Protein AF-A0A3B0YCY3-F1 (afdb_monomer_lite)

Foldseek 3Di:
DDVVVVVVVVVVVVVVVCQVQAQPVNVVVVDPPDVQWDFADWGGHPQWIWTQWIGHNNDIDGTDTHHD

pLDDT: mean 74.94, std 8.94, range [54.19, 93.25]

Secondary structure (DSSP, 8-state):
--HHHHHHHHHHHHHHHHHHT-BHHHHHHHS---TTEEE--EEEBSSEEEEEEEEETTEEEEEEEEE-

Radius of gyration: 16.83 Å; chains: 1; bounding box: 38×19×50 Å

Sequence (68 aa):
MTVRSTIVAGVVAWLVFLVATLPADRALALAPSMPGVALGPVQGTLWRGQVNRVVVEGVRLESVHWKF

Structure (mmCIF, N/CA/C/O backbone):
data_AF-A0A3B0YCY3-F1
#
_entry.id   AF-A0A3B0YCY3-F1
#
loop_
_atom_site.group_PDB
_atom_site.id
_atom_site.type_symbol
_atom_site.label_atom_id
_atom_site.label_alt_id
_atom_site.label_comp_id
_atom_site.label_asym_id
_atom_site.label_entity_id
_atom_site.label_seq_id
_atom_site.pdbx_PDB_ins_code
_atom_site.Cartn_x
_atom_site.Cartn_y
_atom_site.Cartn_z
_atom_site.occupancy
_atom_site.B_iso_or_equiv
_atom_site.auth_seq_id
_atom_site.auth_comp_id
_atom_site.auth_asym_id
_atom_site.auth_atom_id
_atom_site.pdbx_PDB_model_num
ATOM 1 N N . MET A 1 1 ? 21.107 4.689 -30.821 1.00 54.19 1 MET A N 1
ATOM 2 C CA . MET A 1 1 ? 20.342 4.536 -29.563 1.00 54.19 1 MET A CA 1
ATOM 3 C C . MET A 1 1 ? 20.579 3.130 -29.033 1.00 54.19 1 MET A C 1
ATOM 5 O O . MET A 1 1 ? 20.152 2.168 -29.651 1.00 54.19 1 MET A O 1
ATOM 9 N N . THR A 1 2 ? 21.386 2.992 -27.985 1.00 63.25 2 THR A N 1
ATOM 10 C CA . THR A 1 2 ? 21.874 1.706 -27.465 1.00 63.25 2 THR A CA 1
ATOM 11 C C . THR A 1 2 ? 20.798 1.030 -26.612 1.00 63.25 2 THR A C 1
ATOM 13 O O . THR A 1 2 ? 20.376 1.584 -25.601 1.00 63.25 2 THR A O 1
ATOM 16 N N . VAL A 1 3 ? 20.398 -0.187 -27.004 1.00 71.25 3 VAL A N 1
ATOM 17 C CA . VAL A 1 3 ? 19.367 -1.061 -26.390 1.00 71.25 3 VAL A CA 1
ATOM 18 C C . VAL A 1 3 ? 19.368 -1.078 -24.853 1.00 71.25 3 VAL A C 1
ATOM 20 O O . VAL A 1 3 ? 18.318 -1.168 -24.226 1.00 71.25 3 VAL A O 1
ATOM 23 N N . ARG A 1 4 ? 20.541 -0.925 -24.234 1.00 77.69 4 ARG A N 1
ATOM 24 C CA . ARG A 1 4 ? 20.736 -0.873 -22.778 1.00 77.69 4 ARG A CA 1
ATOM 25 C C . ARG A 1 4 ? 19.907 0.221 -22.097 1.00 77.69 4 ARG A C 1
ATOM 27 O O . ARG A 1 4 ? 19.282 -0.039 -21.077 1.00 77.69 4 ARG A O 1
ATOM 34 N N . SER A 1 5 ? 19.881 1.424 -22.672 1.00 75.56 5 SER A N 1
ATOM 35 C CA . SER A 1 5 ? 19.157 2.561 -22.090 1.00 75.56 5 SER A CA 1
ATOM 36 C C . SER A 1 5 ? 17.639 2.383 -22.218 1.00 75.56 5 SER A C 1
ATOM 38 O O . SER A 1 5 ? 16.894 2.688 -21.292 1.00 75.56 5 SER A O 1
ATOM 40 N N . THR A 1 6 ? 17.180 1.775 -23.317 1.00 82.19 6 THR A N 1
ATOM 41 C CA . THR A 1 6 ? 15.766 1.432 -23.526 1.00 82.19 6 THR A CA 1
ATOM 42 C C . THR A 1 6 ? 15.267 0.407 -22.507 1.00 82.19 6 THR A C 1
ATOM 44 O O . THR A 1 6 ? 14.166 0.559 -21.986 1.00 82.19 6 THR A O 1
ATOM 47 N N . ILE A 1 7 ? 16.082 -0.600 -22.173 1.00 89.75 7 ILE A N 1
ATOM 48 C CA . ILE A 1 7 ? 15.731 -1.598 -21.151 1.00 89.75 7 ILE A CA 1
ATOM 49 C C . ILE A 1 7 ? 15.612 -0.933 -19.780 1.00 89.75 7 ILE A C 1
ATOM 51 O O . ILE A 1 7 ? 14.620 -1.143 -19.092 1.00 89.75 7 ILE A O 1
ATOM 55 N N . VAL A 1 8 ? 16.581 -0.095 -19.399 1.00 91.81 8 VAL A N 1
ATOM 56 C CA . VAL A 1 8 ? 16.541 0.612 -18.109 1.00 91.81 8 VAL A CA 1
ATOM 57 C C . VAL A 1 8 ? 15.312 1.516 -18.023 1.00 91.81 8 VAL A C 1
ATOM 59 O O . VAL A 1 8 ? 14.587 1.459 -17.034 1.00 91.81 8 VAL A O 1
ATOM 62 N N . ALA A 1 9 ? 15.022 2.290 -19.070 1.00 88.69 9 ALA A N 1
ATOM 63 C CA . ALA A 1 9 ? 13.830 3.132 -19.115 1.00 88.69 9 ALA A CA 1
ATOM 64 C C . ALA A 1 9 ? 12.534 2.308 -19.003 1.00 88.69 9 ALA A C 1
ATOM 66 O O . ALA A 1 9 ? 11.630 2.689 -18.261 1.00 88.69 9 ALA A O 1
ATOM 67 N N . GLY A 1 10 ? 12.461 1.156 -19.676 1.00 89.81 10 GLY A N 1
ATOM 68 C CA . GLY A 1 10 ? 11.330 0.233 -19.577 1.00 89.81 10 GLY A CA 1
ATOM 69 C C . GLY A 1 10 ? 11.154 -0.347 -18.173 1.00 89.81 10 GLY A C 1
ATOM 70 O O . GLY A 1 10 ? 10.040 -0.364 -17.658 1.00 89.81 10 GLY A O 1
ATOM 71 N N . VAL A 1 11 ? 12.244 -0.760 -17.519 1.00 93.25 11 VAL A N 1
ATOM 72 C CA . VAL A 1 11 ? 12.219 -1.275 -16.139 1.00 93.25 11 VAL A CA 1
ATOM 73 C C . VAL A 1 11 ? 11.771 -0.194 -15.159 1.00 93.25 11 VAL A C 1
ATOM 75 O O . VAL A 1 11 ? 10.933 -0.459 -14.301 1.00 93.25 11 VAL A O 1
ATOM 78 N N . VAL A 1 12 ? 12.277 1.032 -15.297 1.00 92.31 12 VAL A N 1
ATOM 79 C CA . VAL A 1 12 ? 11.865 2.156 -14.446 1.00 92.31 12 VAL A CA 1
ATOM 80 C C . VAL A 1 12 ? 10.383 2.464 -14.645 1.00 92.31 12 VAL A C 1
ATOM 82 O O . VAL A 1 12 ? 9.647 2.537 -13.665 1.00 92.31 12 VAL A O 1
ATOM 85 N N . ALA A 1 13 ? 9.918 2.577 -15.891 1.00 90.56 13 ALA A N 1
ATOM 86 C CA . ALA A 1 13 ? 8.504 2.804 -16.187 1.00 90.56 13 ALA A CA 1
ATOM 87 C C . ALA A 1 13 ? 7.613 1.681 -15.632 1.00 90.56 13 ALA A C 1
ATOM 89 O O . ALA A 1 13 ? 6.555 1.954 -15.066 1.00 90.56 13 ALA A O 1
ATOM 90 N N . TRP A 1 14 ?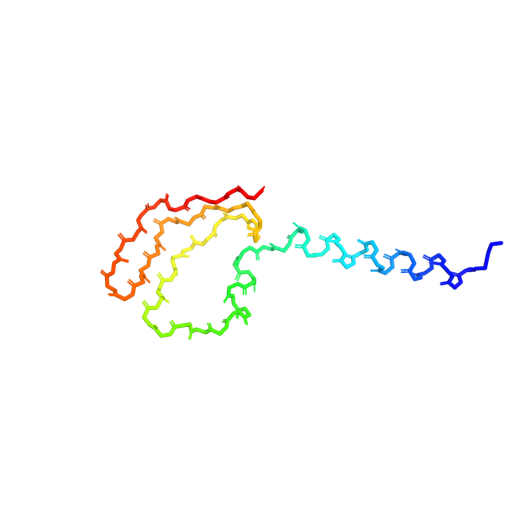 8.065 0.429 -15.737 1.00 90.06 14 TRP A N 1
ATOM 91 C CA . TRP A 1 14 ? 7.375 -0.729 -15.178 1.00 90.06 14 TRP A CA 1
ATOM 92 C C . TRP A 1 14 ? 7.282 -0.662 -13.650 1.00 90.06 14 TRP A C 1
ATOM 94 O O . TRP A 1 14 ? 6.197 -0.855 -13.108 1.00 90.06 14 TRP A O 1
ATOM 104 N N . LEU A 1 15 ? 8.368 -0.313 -12.954 1.00 89.81 15 LEU A N 1
ATOM 105 C CA . LEU A 1 15 ? 8.363 -0.126 -11.498 1.00 89.81 15 LEU A CA 1
ATOM 106 C C . LEU A 1 15 ? 7.427 1.007 -11.066 1.00 89.81 15 LEU A C 1
ATOM 108 O O . LEU A 1 15 ? 6.673 0.842 -10.108 1.00 89.81 15 LEU A O 1
ATOM 112 N N . VAL A 1 16 ? 7.426 2.133 -11.786 1.00 88.19 16 VAL A N 1
ATOM 113 C CA . VAL A 1 16 ? 6.506 3.248 -11.509 1.00 88.19 16 VAL A CA 1
ATOM 114 C C . VAL A 1 16 ? 5.055 2.794 -11.653 1.00 88.19 16 VAL A C 1
ATOM 116 O O . VAL A 1 16 ? 4.248 3.033 -10.756 1.00 88.19 16 VAL A O 1
ATOM 119 N N . PHE A 1 17 ? 4.720 2.092 -12.737 1.00 87.38 17 PHE A N 1
ATOM 120 C CA . PHE A 1 17 ? 3.371 1.564 -12.939 1.00 87.38 17 PHE A CA 1
ATOM 121 C C . PHE A 1 17 ? 2.982 0.527 -11.889 1.00 87.38 17 PHE A C 1
ATOM 123 O O . PHE A 1 17 ? 1.843 0.528 -11.424 1.00 87.38 17 PHE A O 1
ATOM 130 N N . LEU A 1 18 ? 3.915 -0.331 -11.487 1.00 85.00 18 LEU A N 1
ATOM 131 C CA . LEU A 1 18 ? 3.689 -1.348 -10.467 1.00 85.00 18 LEU A CA 1
ATOM 132 C C . LEU A 1 18 ? 3.344 -0.715 -9.116 1.00 85.00 18 LEU A C 1
ATOM 134 O O . LEU A 1 18 ? 2.397 -1.141 -8.461 1.00 8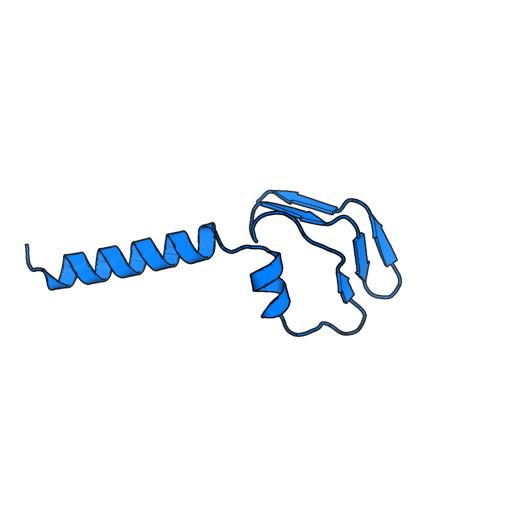5.00 18 LEU A O 1
ATOM 138 N N . VAL A 1 19 ? 4.048 0.350 -8.731 1.00 82.88 19 VAL A N 1
ATOM 139 C CA . VAL A 1 19 ? 3.751 1.104 -7.507 1.00 82.88 19 VAL A CA 1
ATOM 140 C C . VAL A 1 19 ? 2.445 1.895 -7.645 1.00 82.88 19 VAL A C 1
ATOM 142 O O . VAL A 1 19 ? 1.635 1.911 -6.720 1.00 82.88 19 VAL A O 1
ATOM 145 N N . ALA A 1 20 ? 2.180 2.503 -8.804 1.00 81.56 20 ALA A N 1
ATOM 146 C CA . ALA A 1 20 ? 0.953 3.263 -9.060 1.00 81.56 20 ALA A CA 1
ATOM 147 C C . ALA A 1 20 ? -0.318 2.388 -9.072 1.00 81.56 20 ALA A C 1
ATOM 149 O O . ALA A 1 20 ? -1.396 2.843 -8.688 1.00 81.56 20 ALA A O 1
ATOM 150 N N . THR A 1 21 ? -0.201 1.129 -9.497 1.00 80.12 21 THR A N 1
ATOM 151 C CA . THR A 1 21 ? -1.319 0.173 -9.597 1.00 80.12 21 THR A CA 1
ATOM 152 C C . THR A 1 21 ? -1.385 -0.805 -8.429 1.00 80.12 21 THR A C 1
ATOM 154 O O . THR A 1 21 ? -2.231 -1.699 -8.434 1.00 80.12 21 THR A O 1
ATOM 157 N N . LEU A 1 22 ? -0.528 -0.632 -7.417 1.00 79.44 22 LEU A N 1
ATOM 158 C CA . LEU A 1 22 ? -0.425 -1.563 -6.304 1.00 79.44 22 LEU A CA 1
ATOM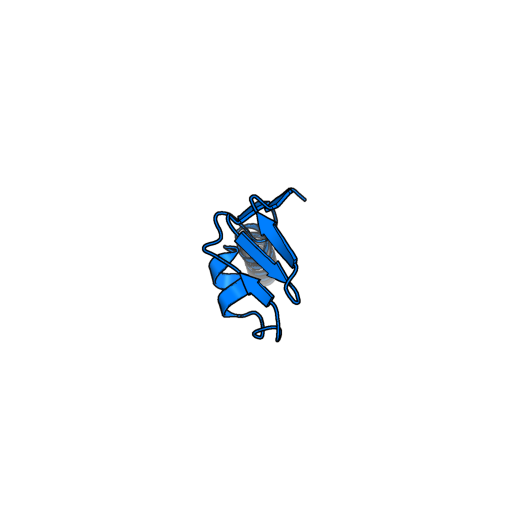 159 C C . LEU A 1 22 ? -1.777 -1.670 -5.567 1.00 79.44 22 LEU A C 1
ATOM 161 O O . LEU A 1 22 ? -2.258 -0.662 -5.033 1.00 79.44 22 LEU A O 1
ATOM 165 N N . PRO A 1 23 ? -2.400 -2.864 -5.522 1.00 77.44 23 PRO A N 1
ATOM 166 C CA . PRO A 1 23 ? -3.649 -3.071 -4.801 1.00 77.44 23 PRO A CA 1
ATOM 167 C C . PRO A 1 23 ? -3.424 -2.861 -3.309 1.00 77.44 23 PRO A C 1
ATOM 169 O O . PRO A 1 23 ? -2.443 -3.369 -2.754 1.00 77.44 23 PRO A O 1
ATOM 172 N N . ALA A 1 24 ? -4.345 -2.164 -2.650 1.00 73.75 24 ALA A N 1
ATOM 173 C CA . ALA A 1 24 ? -4.237 -1.910 -1.219 1.00 73.75 24 ALA A CA 1
ATOM 174 C C . ALA A 1 24 ? -4.205 -3.220 -0.412 1.00 73.75 24 ALA A C 1
ATOM 176 O O . ALA A 1 24 ? -3.398 -3.342 0.502 1.00 73.75 24 ALA A O 1
ATOM 177 N N . ASP A 1 25 ? -4.973 -4.243 -0.806 1.00 69.06 25 ASP A N 1
ATOM 178 C CA . ASP A 1 25 ? -4.976 -5.553 -0.136 1.00 69.06 25 ASP A CA 1
ATOM 179 C C . ASP A 1 25 ? -3.617 -6.256 -0.188 1.00 69.06 25 ASP A C 1
ATOM 181 O O . ASP A 1 25 ? -3.187 -6.878 0.781 1.00 69.06 25 ASP A O 1
ATOM 185 N N . ARG A 1 26 ? -2.906 -6.145 -1.318 1.00 73.31 26 ARG A N 1
ATOM 186 C CA . ARG A 1 26 ? -1.571 -6.740 -1.475 1.00 73.31 26 ARG A CA 1
ATOM 187 C C . ARG A 1 26 ? -0.528 -5.975 -0.674 1.00 73.31 26 ARG A C 1
ATOM 189 O O . ARG A 1 26 ? 0.340 -6.599 -0.073 1.00 73.31 26 ARG A O 1
ATOM 196 N N . ALA A 1 27 ? -0.629 -4.648 -0.651 1.00 71.88 27 ALA A N 1
ATOM 197 C CA . ALA A 1 27 ? 0.231 -3.807 0.170 1.00 71.88 27 ALA A CA 1
ATOM 198 C C . ALA A 1 27 ? 0.018 -4.074 1.666 1.00 71.88 27 ALA A C 1
ATOM 200 O O . ALA A 1 27 ? 0.986 -4.164 2.408 1.00 71.88 27 ALA A O 1
ATOM 201 N N . LEU A 1 28 ? -1.230 -4.269 2.091 1.00 68.44 28 LEU A N 1
ATOM 202 C CA . LEU A 1 28 ? -1.591 -4.581 3.472 1.00 68.44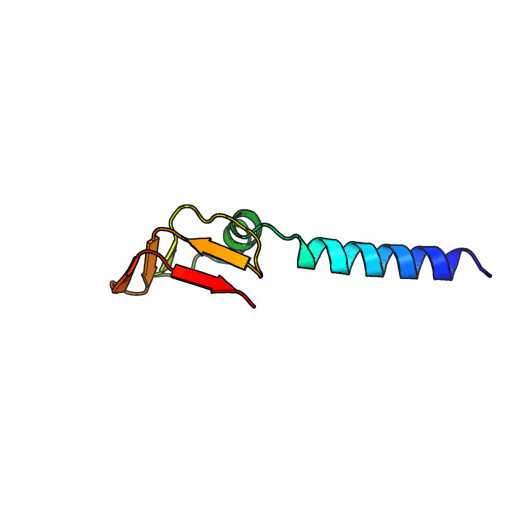 28 LEU A CA 1
ATOM 203 C C . LEU A 1 28 ? -1.186 -5.989 3.894 1.00 68.44 28 LEU A C 1
ATOM 205 O O . LEU A 1 28 ? -0.775 -6.175 5.031 1.00 68.44 28 LEU A O 1
ATOM 209 N N . ALA A 1 29 ? -1.235 -6.960 2.982 1.00 70.38 29 ALA A N 1
ATOM 210 C CA . ALA A 1 29 ? -0.701 -8.295 3.234 1.00 70.38 29 ALA A CA 1
ATOM 211 C C . ALA A 1 29 ? 0.832 -8.302 3.393 1.00 70.38 29 ALA A C 1
ATOM 213 O O . ALA A 1 29 ? 1.367 -9.159 4.092 1.00 70.38 29 ALA A O 1
ATOM 214 N N . LEU A 1 30 ? 1.539 -7.367 2.741 1.00 68.31 30 LEU A N 1
ATOM 215 C CA . LEU A 1 30 ? 2.979 -7.154 2.934 1.00 68.31 30 LEU A CA 1
ATOM 216 C C . LEU A 1 30 ? 3.295 -6.253 4.133 1.00 68.31 30 LEU A C 1
ATOM 218 O O . LEU A 1 30 ? 4.420 -6.283 4.635 1.00 68.31 30 LEU A O 1
ATOM 222 N N . ALA A 1 31 ? 2.343 -5.423 4.557 1.00 67.44 31 ALA A N 1
ATOM 223 C CA . ALA A 1 31 ? 2.531 -4.528 5.678 1.00 67.44 31 ALA A CA 1
ATOM 224 C C . ALA A 1 31 ? 2.630 -5.354 6.970 1.00 67.44 31 ALA A C 1
ATOM 226 O O . ALA A 1 31 ? 1.837 -6.274 7.183 1.00 67.44 31 ALA A O 1
ATOM 227 N N . PRO A 1 32 ? 3.591 -5.039 7.854 1.00 61.41 32 PRO A N 1
ATOM 228 C CA . PRO A 1 32 ? 3.649 -5.670 9.160 1.00 61.41 32 PRO A CA 1
ATOM 229 C C . PRO A 1 32 ? 2.326 -5.426 9.887 1.00 61.41 32 PRO A C 1
ATOM 231 O O . PRO A 1 32 ? 1.811 -4.305 9.899 1.00 61.41 32 PRO A O 1
ATOM 234 N N . SER A 1 33 ? 1.773 -6.479 10.490 1.00 64.00 33 SER A N 1
ATOM 235 C CA . SER A 1 33 ? 0.568 -6.374 11.308 1.00 64.00 33 SER A CA 1
ATOM 236 C C . SER A 1 33 ? 0.834 -5.390 12.446 1.00 64.00 33 SER A C 1
ATOM 238 O O . SER A 1 33 ? 1.588 -5.698 13.371 1.00 64.00 33 SER A O 1
ATOM 240 N N . MET A 1 34 ? 0.258 -4.192 12.364 1.00 61.72 34 MET A N 1
ATOM 241 C CA . MET A 1 34 ? 0.380 -3.198 13.424 1.00 61.72 34 MET A CA 1
ATOM 242 C C . MET A 1 34 ? -0.486 -3.650 14.612 1.00 61.72 34 MET A C 1
ATOM 244 O O . MET A 1 34 ? -1.687 -3.878 14.433 1.00 61.72 34 MET A O 1
ATOM 248 N N . PRO A 1 35 ? 0.085 -3.829 15.817 1.00 60.22 35 PRO A N 1
ATOM 249 C CA . PRO A 1 35 ? -0.693 -4.223 16.985 1.00 60.22 35 PRO A CA 1
ATOM 250 C C . PRO A 1 35 ? -1.761 -3.163 17.277 1.00 60.22 35 PRO A C 1
ATOM 252 O O . PRO A 1 35 ? -1.474 -1.972 17.299 1.00 60.22 35 PRO A O 1
ATOM 255 N N . GLY A 1 36 ? -3.010 -3.600 17.457 1.00 61.06 36 GLY A N 1
ATOM 256 C CA . GLY A 1 36 ? -4.150 -2.704 17.677 1.00 61.06 36 GLY A CA 1
ATOM 257 C C . GLY A 1 36 ? -4.793 -2.142 16.406 1.00 61.06 36 GLY A C 1
ATOM 258 O O . GLY A 1 36 ? -5.784 -1.424 16.526 1.00 61.06 36 GLY A O 1
ATOM 259 N N . VAL A 1 37 ? -4.293 -2.489 15.212 1.00 64.81 37 VAL A N 1
ATOM 260 C CA . VAL A 1 37 ? -4.872 -2.066 13.930 1.00 64.81 37 VAL A CA 1
ATOM 261 C C . VAL A 1 37 ? -5.538 -3.252 13.225 1.00 64.81 37 VAL A C 1
ATOM 263 O O . VAL A 1 37 ? -4.862 -4.126 12.688 1.00 64.81 37 VAL A O 1
ATOM 266 N N . ALA A 1 38 ? -6.872 -3.293 13.213 1.00 66.31 38 ALA A N 1
ATOM 267 C CA . ALA A 1 38 ? -7.642 -4.281 12.456 1.00 66.31 38 ALA A CA 1
ATOM 268 C C . ALA A 1 38 ? -8.303 -3.610 11.248 1.00 66.31 38 ALA A C 1
ATOM 270 O O . ALA A 1 38 ? -9.241 -2.821 11.383 1.00 66.31 38 ALA A O 1
ATOM 271 N N . LEU A 1 39 ? -7.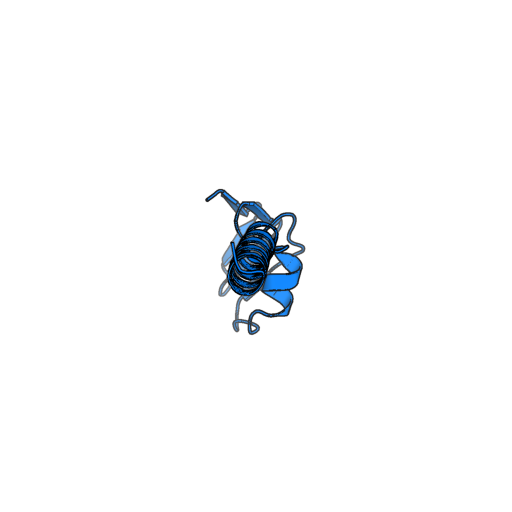798 -3.928 10.060 1.00 68.00 39 LEU A N 1
ATOM 272 C CA . LEU A 1 39 ? -8.319 -3.435 8.790 1.00 68.00 39 LEU A CA 1
ATOM 273 C C . LEU A 1 39 ? -9.268 -4.485 8.209 1.00 68.00 39 LEU A C 1
ATOM 275 O O . LEU A 1 39 ? -8.933 -5.664 8.124 1.00 68.00 39 LEU A O 1
ATOM 279 N N . GLY A 1 40 ? -10.480 -4.062 7.862 1.00 68.25 40 GLY A N 1
ATOM 280 C CA . GLY A 1 40 ? -11.441 -4.872 7.122 1.00 68.25 40 GLY A CA 1
ATOM 281 C C . GLY A 1 40 ? -11.051 -5.019 5.646 1.00 68.25 40 GLY A C 1
ATOM 282 O O . GLY A 1 40 ? -9.998 -4.531 5.239 1.00 68.25 40 GLY A O 1
ATOM 283 N N . PRO A 1 41 ? -11.902 -5.660 4.823 1.00 64.31 41 PRO A N 1
ATOM 284 C CA . PRO A 1 41 ? -11.645 -5.792 3.392 1.00 64.31 41 PRO A CA 1
ATOM 285 C C . PRO A 1 41 ? -11.471 -4.405 2.767 1.00 64.31 41 PRO A C 1
ATOM 287 O O . PRO A 1 41 ? -12.349 -3.541 2.899 1.00 64.31 41 PRO A O 1
ATOM 290 N N . VAL A 1 42 ? -10.324 -4.192 2.125 1.00 71.44 42 VAL A N 1
ATOM 291 C CA . VAL A 1 42 ? -9.993 -2.943 1.446 1.00 71.44 42 VAL A CA 1
ATOM 292 C C . VAL A 1 42 ? -10.335 -3.104 -0.027 1.00 71.44 42 VAL A C 1
ATOM 294 O O . VAL A 1 42 ? -10.302 -4.195 -0.579 1.00 71.44 42 VAL A O 1
ATOM 297 N N . GLN A 1 43 ? -10.767 -2.029 -0.672 1.00 71.50 43 GLN A N 1
ATOM 298 C CA . GLN A 1 43 ? -11.071 -2.037 -2.096 1.00 71.50 43 GLN A CA 1
ATOM 299 C C . GLN A 1 43 ? -10.375 -0.852 -2.749 1.00 71.50 43 GLN A C 1
ATOM 301 O O . GLN A 1 43 ? -10.596 0.295 -2.363 1.00 71.50 43 GLN A O 1
ATOM 306 N N . GLY A 1 44 ? -9.542 -1.128 -3.752 1.00 71.69 44 GLY A N 1
ATOM 307 C CA . GLY A 1 44 ? -8.838 -0.110 -4.530 1.00 71.69 44 GLY A CA 1
ATOM 308 C C . GLY A 1 44 ? -7.318 -0.262 -4.508 1.00 71.69 44 GLY A C 1
ATOM 309 O O . GLY A 1 44 ? -6.776 -1.343 -4.266 1.00 71.69 44 GLY A O 1
ATOM 310 N N . THR A 1 45 ? -6.620 0.828 -4.808 1.00 80.75 45 THR A N 1
ATOM 311 C CA . THR A 1 45 ? -5.155 0.889 -4.823 1.00 80.75 45 THR A CA 1
ATOM 312 C C . THR A 1 45 ? -4.621 1.538 -3.553 1.00 80.75 45 THR A C 1
ATOM 314 O O . THR A 1 45 ? -5.360 2.184 -2.809 1.00 80.75 45 THR A O 1
ATOM 317 N N . LEU A 1 46 ? -3.312 1.411 -3.329 1.00 76.75 46 LEU A N 1
ATOM 318 C CA . LEU A 1 46 ? -2.597 2.117 -2.263 1.00 76.75 46 LEU A CA 1
ATOM 319 C C . LEU A 1 46 ? -2.936 3.623 -2.243 1.00 76.75 46 LEU A C 1
ATOM 321 O O . LEU A 1 46 ? -3.110 4.211 -1.183 1.00 76.75 46 LEU A O 1
ATOM 325 N N . TRP A 1 47 ? -3.090 4.231 -3.419 1.00 79.81 47 TRP A N 1
ATOM 326 C CA . TRP A 1 47 ? -3.305 5.671 -3.597 1.00 79.81 47 TRP A CA 1
ATOM 327 C C . TRP A 1 47 ? -4.773 6.091 -3.524 1.00 79.81 47 TRP A C 1
ATOM 329 O O . TRP A 1 47 ? -5.091 7.191 -3.069 1.00 79.81 47 TRP A O 1
ATOM 339 N N . ARG A 1 48 ? -5.672 5.230 -4.011 1.00 76.38 48 ARG A N 1
ATOM 340 C CA . ARG A 1 48 ? -7.114 5.480 -4.056 1.00 76.38 48 ARG A CA 1
ATOM 341 C C . ARG A 1 48 ? -7.852 4.221 -3.657 1.00 76.38 48 ARG A C 1
ATOM 343 O O . ARG A 1 48 ? -8.007 3.301 -4.463 1.00 76.38 48 ARG A O 1
ATOM 350 N N . GLY A 1 49 ? -8.319 4.218 -2.421 1.00 74.88 49 GLY A N 1
ATOM 351 C CA . GLY A 1 49 ? -9.007 3.086 -1.843 1.00 74.88 49 GLY A CA 1
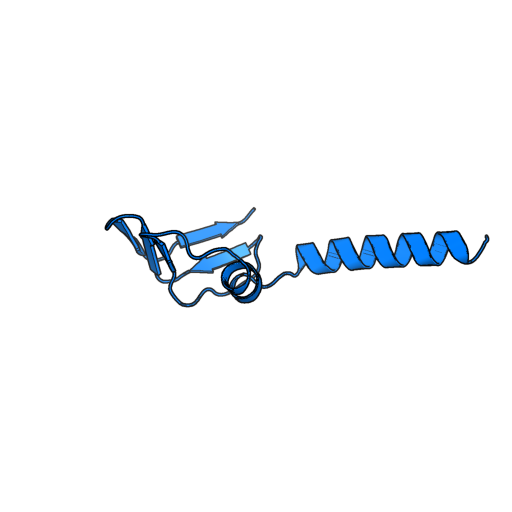ATOM 352 C C . GLY A 1 49 ? -10.101 3.517 -0.886 1.00 74.88 49 GLY A C 1
ATOM 353 O O . GLY A 1 49 ? -10.131 4.635 -0.368 1.00 74.88 49 GLY A O 1
ATOM 354 N N . GLN A 1 50 ? -11.026 2.595 -0.691 1.00 71.56 50 GLN A N 1
ATOM 355 C CA . GLN A 1 50 ? -12.045 2.657 0.335 1.00 71.56 50 GLN A CA 1
ATOM 356 C C . GLN A 1 50 ? -11.879 1.433 1.221 1.00 71.56 50 GLN A C 1
ATOM 358 O O . GLN A 1 50 ? -11.661 0.317 0.742 1.00 71.56 50 GLN A O 1
ATOM 363 N N . VAL A 1 51 ? -11.979 1.635 2.524 1.00 79.06 51 VAL A N 1
ATOM 364 C CA . VAL A 1 51 ? -12.023 0.552 3.497 1.00 79.06 51 VAL A CA 1
ATOM 365 C C . VAL A 1 51 ? -13.288 0.703 4.317 1.00 79.06 51 VAL A C 1
ATOM 367 O O . VAL A 1 51 ? -13.609 1.765 4.853 1.00 79.06 51 VAL A O 1
ATOM 370 N N . ASN A 1 52 ? -14.028 -0.395 4.410 1.00 69.19 52 ASN A N 1
ATOM 371 C CA . ASN A 1 52 ? -15.315 -0.383 5.087 1.00 69.19 52 ASN A CA 1
ATOM 372 C C . ASN A 1 52 ? -15.150 -0.222 6.609 1.00 69.19 52 ASN A C 1
ATOM 374 O O . ASN A 1 52 ? -15.982 0.385 7.281 1.00 69.19 52 ASN A O 1
ATOM 378 N N . ARG A 1 53 ? -14.053 -0.753 7.166 1.00 67.94 53 ARG A N 1
ATOM 379 C CA . ARG A 1 53 ? -13.787 -0.733 8.604 1.00 67.94 53 ARG A CA 1
ATOM 380 C C . ARG A 1 53 ? -12.297 -0.692 8.903 1.00 67.94 53 ARG A C 1
ATOM 382 O O . ARG A 1 53 ? -11.559 -1.564 8.457 1.00 67.94 53 ARG A O 1
ATOM 389 N N . VAL A 1 54 ? -11.890 0.264 9.723 1.00 75.06 54 VAL A N 1
ATOM 390 C CA . VAL A 1 54 ? -10.561 0.345 10.328 1.00 75.06 54 VAL A CA 1
ATOM 391 C C . VAL A 1 54 ? -10.750 0.449 11.831 1.00 75.06 54 VAL A C 1
ATOM 393 O O . VAL A 1 54 ? -11.506 1.288 12.307 1.00 75.06 54 VAL A O 1
ATOM 396 N N . VAL A 1 55 ? -10.099 -0.414 12.593 1.00 71.56 55 VAL A N 1
ATOM 397 C CA . VAL A 1 55 ? -10.044 -0.313 14.052 1.00 71.56 55 VAL A CA 1
ATOM 398 C C . VAL A 1 55 ? -8.616 0.047 14.404 1.00 71.56 55 VAL A C 1
ATOM 400 O O . VAL A 1 55 ? -7.736 -0.722 14.048 1.00 71.56 55 VAL A O 1
ATOM 403 N N . VAL A 1 56 ? -8.385 1.179 15.065 1.00 71.75 56 VAL A N 1
ATOM 404 C CA . VAL A 1 56 ? -7.067 1.579 15.590 1.00 71.75 56 VAL A CA 1
ATOM 405 C C . VAL A 1 56 ? -7.215 1.787 17.086 1.00 71.75 56 VAL A C 1
ATOM 407 O O . VAL A 1 56 ? -7.977 2.653 17.500 1.00 71.75 56 VAL A O 1
ATOM 410 N N . GLU A 1 57 ? -6.543 0.970 17.894 1.00 70.56 57 GLU A N 1
ATOM 411 C CA . GLU A 1 57 ? -6.486 1.121 19.359 1.00 70.56 57 GLU A CA 1
ATOM 412 C C . GLU A 1 57 ? -7.875 1.237 20.029 1.00 70.56 57 GLU A C 1
ATOM 414 O O . GLU A 1 57 ? -8.065 1.934 21.020 1.00 70.56 57 GLU A O 1
ATOM 419 N N . GLY A 1 58 ? -8.882 0.549 19.474 1.00 70.00 58 GLY A N 1
ATOM 420 C CA . GLY A 1 58 ? -10.266 0.577 19.969 1.00 70.00 58 GLY A CA 1
ATOM 421 C C . GLY A 1 58 ? -11.155 1.664 19.354 1.00 70.00 58 GLY A C 1
ATOM 422 O O . GLY A 1 58 ? -12.374 1.612 19.516 1.00 70.00 58 GLY A O 1
ATOM 423 N N . VAL A 1 59 ? -10.594 2.587 18.571 1.00 70.25 59 VAL A N 1
ATOM 424 C CA . VAL A 1 59 ? -11.350 3.556 17.771 1.00 70.25 59 VAL A CA 1
ATOM 425 C C . VAL A 1 59 ? -11.770 2.892 16.464 1.00 70.25 59 VAL A C 1
ATOM 427 O O . VAL A 1 59 ? -10.941 2.565 15.612 1.00 70.25 59 VAL A O 1
ATOM 430 N N . ARG A 1 60 ? -13.077 2.664 16.307 1.00 71.88 60 ARG A N 1
ATOM 431 C CA . ARG A 1 60 ? -13.657 2.130 15.072 1.00 71.88 60 ARG A CA 1
ATOM 432 C C . ARG A 1 60 ? -13.975 3.277 14.120 1.00 71.88 60 ARG A C 1
ATOM 434 O O . ARG A 1 60 ? -14.907 4.039 14.351 1.00 71.88 60 ARG A O 1
ATOM 441 N N . LEU A 1 61 ? -13.225 3.348 13.031 1.00 74.94 61 LEU A N 1
ATOM 442 C CA . LEU A 1 61 ? -13.492 4.221 11.902 1.00 74.94 61 LEU A CA 1
ATOM 443 C C . LEU A 1 61 ? -14.205 3.404 10.824 1.00 74.94 61 LEU A C 1
ATOM 445 O O . LEU A 1 61 ? -13.675 2.423 10.294 1.00 74.94 61 LEU A O 1
ATOM 449 N N . GLU A 1 62 ? -15.441 3.787 10.535 1.00 74.06 62 GLU A N 1
ATOM 450 C CA . GLU A 1 62 ? -16.244 3.186 9.475 1.00 74.06 62 GLU A CA 1
ATOM 451 C C . GLU A 1 62 ? -16.168 4.070 8.227 1.00 74.06 62 GLU A C 1
ATOM 453 O O . GLU A 1 62 ? -16.114 5.294 8.333 1.00 74.06 62 GLU A O 1
ATOM 458 N N . SER A 1 63 ? -16.174 3.455 7.042 1.00 71.44 63 SER A N 1
ATOM 459 C CA . SER A 1 63 ? -16.209 4.173 5.756 1.00 71.44 63 SER A CA 1
ATOM 460 C C . SER A 1 63 ? -15.023 5.126 5.529 1.00 71.44 63 SER A C 1
ATOM 462 O O . SER A 1 63 ? -15.201 6.283 5.136 1.00 71.44 63 SER A O 1
ATOM 464 N N . VAL A 1 64 ? -13.795 4.663 5.769 1.00 75.44 64 VAL A N 1
ATOM 465 C CA . VAL A 1 64 ? -12.601 5.478 5.509 1.00 75.44 64 VAL A CA 1
ATOM 466 C C . VAL A 1 64 ? -12.308 5.459 4.010 1.00 75.44 64 VAL A C 1
ATOM 468 O O . VAL A 1 64 ? -12.103 4.405 3.408 1.00 75.44 64 VAL A O 1
ATOM 471 N N . HIS A 1 65 ? -12.283 6.645 3.412 1.00 79.81 65 HIS A N 1
ATOM 472 C CA . HIS A 1 65 ? -11.961 6.848 2.006 1.00 79.81 65 HIS A CA 1
ATOM 473 C C . HIS A 1 65 ? -10.712 7.712 1.925 1.00 79.81 65 HIS A C 1
ATOM 475 O O . HIS A 1 65 ? -10.645 8.761 2.567 1.00 79.81 65 HIS A O 1
ATOM 481 N N . TRP A 1 66 ? -9.737 7.301 1.123 1.00 81.00 66 TRP A N 1
ATOM 482 C CA . TRP A 1 66 ? -8.582 8.135 0.824 1.00 81.00 66 TRP A CA 1
ATOM 483 C C . TRP A 1 66 ? -8.418 8.291 -0.677 1.00 81.00 66 TRP A C 1
ATOM 485 O O . TRP A 1 66 ? -8.648 7.380 -1.478 1.00 81.00 66 TRP A O 1
ATOM 495 N N . LYS A 1 67 ? -8.013 9.498 -1.046 1.00 77.50 67 LYS A N 1
ATOM 496 C CA . LYS A 1 67 ? -7.713 9.876 -2.412 1.00 77.50 67 LYS A CA 1
ATOM 497 C C . LYS A 1 67 ? -6.527 10.828 -2.357 1.00 77.50 67 LYS A C 1
ATOM 499 O O . LYS A 1 67 ? -6.709 11.986 -1.990 1.00 77.50 67 LYS A O 1
ATOM 504 N N . PHE A 1 68 ? -5.344 10.296 -2.649 1.00 65.19 68 PHE A N 1
ATOM 505 C CA . PHE A 1 68 ? -4.162 11.105 -2.943 1.00 65.19 68 PHE A CA 1
ATOM 506 C C . PHE A 1 68 ? -4.249 11.705 -4.350 1.00 65.19 68 PHE A C 1
ATOM 508 O O . PHE A 1 68 ? -4.919 11.092 -5.222 1.00 65.19 68 PHE A O 1
#

InterPro domains:
  IPR000645 Type II secretion system protein GspN, conserved site [PS01142] (44-66)

Organism: NCBI:txid652676